Protein AF-A0A7J7L1Z0-F1 (afdb_monomer_lite)

pLDDT: mean 75.05, std 16.79, range [30.86, 95.44]

Sequence (10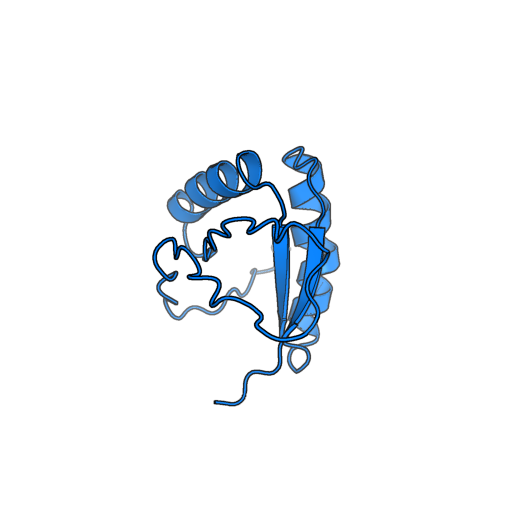5 aa):
MASERVFETVPRSALPPTRLTISRVDNGGPPGGLMVPITVVDTCLQTDESTEQLIRELQIADVVLVTFAYDRPLLFDQLRSFWLPRLGALKVNVPVIVVGSKRNI

Secondary structure (DSSP, 8-state):
--------SS--PPPPPEEE-----TTT--TT-----EEE-----SSHHHHHHHHHHHHH-SSEEEEEETT-HHHHHHIIIIIHHHHHHTT--S-EEEEEEP---

InterPro domains:
  IPR027417 P-loop containing nucleoside triphosphate hydrolase [G3DSA:3.40.50.300] (18-105)
  IPR027417 P-loop containing nucleoside triphosphate hydrolase [SSF52540] (32-103)

Radius of gyration: 16.55 Å; chains: 1; bounding box: 28×32×56 Å

Structure (mmCIF, N/CA/C/O backbone):
data_AF-A0A7J7L1Z0-F1
#
_entry.id   AF-A0A7J7L1Z0-F1
#
loop_
_atom_site.group_PDB
_atom_site.id
_atom_site.type_symbol
_atom_site.label_atom_id
_atom_site.label_alt_id
_atom_site.label_comp_id
_atom_site.label_asym_id
_atom_site.label_entity_id
_atom_site.label_seq_id
_atom_site.pdbx_PDB_ins_code
_atom_site.Cartn_x
_atom_site.Cartn_y
_atom_site.Cartn_z
_atom_site.occupancy
_atom_site.B_iso_or_equiv
_atom_site.auth_seq_id
_atom_site.auth_comp_id
_atom_site.auth_asym_id
_atom_site.auth_atom_id
_atom_site.pdbx_PDB_model_num
ATOM 1 N N . MET A 1 1 ? -12.863 1.930 25.700 1.00 30.86 1 MET A N 1
ATOM 2 C CA . MET A 1 1 ? -12.357 0.561 25.477 1.00 30.86 1 MET A CA 1
ATOM 3 C C . MET A 1 1 ? -11.371 0.625 24.320 1.00 30.86 1 MET A C 1
ATOM 5 O O . MET A 1 1 ? -11.792 0.641 23.170 1.00 30.86 1 MET A O 1
ATOM 9 N N . ALA A 1 2 ? -10.086 0.828 24.613 1.00 34.41 2 ALA A N 1
ATOM 10 C CA . ALA A 1 2 ? -9.048 0.894 23.590 1.00 34.41 2 ALA A CA 1
ATOM 11 C C . ALA A 1 2 ? -8.772 -0.535 23.111 1.00 34.41 2 ALA A C 1
ATOM 13 O O . ALA A 1 2 ? -8.326 -1.368 23.893 1.00 34.41 2 ALA A O 1
ATOM 14 N N . SER A 1 3 ? -9.111 -0.837 21.857 1.00 37.62 3 SER A N 1
ATOM 15 C CA . SER A 1 3 ? -8.716 -2.100 21.238 1.00 37.62 3 SER A CA 1
ATOM 16 C C . SER A 1 3 ? -7.207 -2.055 21.054 1.00 37.62 3 SER A C 1
ATOM 18 O O . SER A 1 3 ? -6.712 -1.305 20.211 1.00 37.62 3 SER A O 1
ATOM 20 N N . GLU A 1 4 ? -6.489 -2.830 21.857 1.00 43.31 4 GLU A N 1
ATOM 21 C CA . GLU A 1 4 ? -5.065 -3.073 21.686 1.00 43.31 4 GLU A CA 1
ATOM 22 C C . GLU A 1 4 ? -4.853 -3.643 20.280 1.00 43.31 4 GLU A C 1
ATOM 24 O O . GLU A 1 4 ? -5.344 -4.720 19.931 1.00 43.31 4 GLU A O 1
ATOM 29 N N . ARG A 1 5 ? -4.246 -2.838 19.406 1.00 55.56 5 ARG A N 1
ATOM 30 C CA . ARG A 1 5 ? -3.998 -3.218 18.018 1.00 55.56 5 ARG A CA 1
ATOM 31 C C . ARG A 1 5 ? -2.788 -4.132 18.030 1.00 55.56 5 ARG A C 1
ATOM 33 O O . ARG A 1 5 ? -1.658 -3.661 18.023 1.00 55.56 5 ARG A O 1
ATOM 40 N N . VAL A 1 6 ? -3.042 -5.434 18.094 1.00 49.91 6 VAL A N 1
ATOM 41 C CA . VAL A 1 6 ? -1.994 -6.453 18.047 1.00 49.91 6 VAL A CA 1
ATOM 42 C C . VAL A 1 6 ? -1.429 -6.501 16.627 1.00 49.91 6 VAL A C 1
ATOM 44 O O . VAL A 1 6 ? -1.847 -7.299 15.790 1.00 49.91 6 VAL A O 1
ATOM 47 N N . PHE A 1 7 ? -0.503 -5.595 16.333 1.00 52.69 7 PHE A N 1
ATOM 48 C CA . PHE A 1 7 ? 0.499 -5.813 15.302 1.00 52.69 7 PHE A CA 1
ATOM 49 C C . PHE A 1 7 ? 1.549 -6.743 15.919 1.00 52.69 7 PHE A C 1
ATOM 51 O O . PHE A 1 7 ? 1.934 -6.559 17.071 1.00 52.69 7 PHE A O 1
ATOM 58 N N . GLU A 1 8 ? 1.940 -7.800 15.204 1.00 50.25 8 GLU A N 1
ATOM 59 C CA . GLU A 1 8 ? 2.921 -8.778 15.693 1.00 50.25 8 GLU A CA 1
ATOM 60 C C . GLU A 1 8 ? 4.152 -8.072 16.289 1.00 50.25 8 GLU A C 1
ATOM 62 O O . GLU A 1 8 ? 4.809 -7.278 15.619 1.00 50.25 8 GLU A O 1
ATOM 67 N N . THR A 1 9 ? 4.462 -8.386 17.548 1.00 45.47 9 THR A N 1
ATOM 68 C CA . THR A 1 9 ? 5.484 -7.737 18.390 1.00 45.47 9 THR A CA 1
ATOM 69 C C . THR A 1 9 ? 6.928 -8.103 18.025 1.00 45.47 9 THR A C 1
ATOM 71 O O . THR A 1 9 ? 7.863 -7.735 18.733 1.00 45.47 9 THR A O 1
ATOM 74 N N . VAL A 1 10 ? 7.136 -8.828 16.920 1.00 50.97 10 VAL A N 1
ATOM 75 C CA . VAL A 1 10 ? 8.463 -9.225 16.433 1.00 50.97 10 VAL A CA 1
ATOM 76 C C . VAL A 1 10 ? 8.897 -8.255 15.332 1.00 50.97 10 VAL A C 1
ATOM 78 O O . VAL A 1 10 ? 8.153 -8.104 14.358 1.00 50.97 10 VAL A O 1
ATOM 81 N N . PRO A 1 11 ? 10.080 -7.616 15.418 1.00 52.00 11 PRO A N 1
ATOM 82 C CA . PRO A 1 11 ? 10.553 -6.707 14.384 1.00 52.00 11 PRO A CA 1
ATOM 83 C C . PRO A 1 11 ? 10.700 -7.425 13.050 1.00 52.00 11 PRO A C 1
ATOM 85 O O . PRO A 1 11 ? 11.609 -8.234 12.865 1.00 52.00 11 PRO A O 1
ATOM 88 N N . ARG A 1 12 ? 9.800 -7.149 12.102 1.00 56.81 12 ARG A N 1
ATOM 89 C CA . ARG A 1 12 ? 10.045 -7.501 10.706 1.00 56.81 12 ARG A CA 1
ATOM 90 C C . ARG A 1 12 ? 10.772 -6.317 10.094 1.00 56.81 12 ARG A C 1
ATOM 92 O O . ARG A 1 12 ? 10.193 -5.245 9.940 1.00 56.81 12 ARG A O 1
ATOM 99 N N . SER A 1 13 ? 12.059 -6.507 9.819 1.00 63.38 13 SER A N 1
ATOM 100 C CA . SER A 1 13 ? 12.841 -5.553 9.038 1.00 63.38 13 SER A CA 1
ATOM 101 C C . SER A 1 1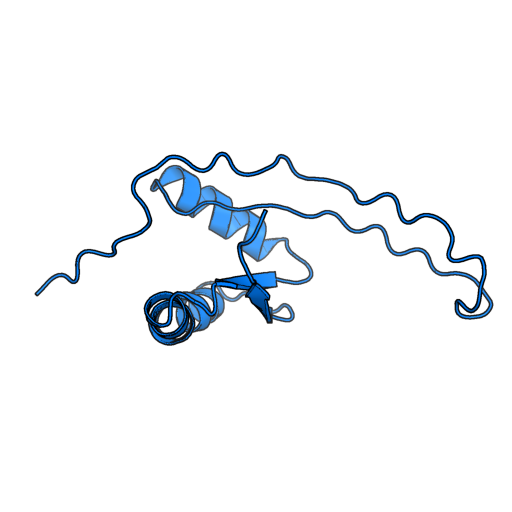3 ? 12.189 -5.437 7.661 1.00 63.38 13 SER A C 1
ATOM 103 O O . SER A 1 13 ? 12.038 -6.449 6.976 1.00 63.38 13 SER A O 1
ATOM 105 N N . ALA A 1 14 ? 11.745 -4.230 7.307 1.00 72.81 14 ALA A N 1
ATOM 106 C CA . ALA A 1 14 ? 11.271 -3.946 5.961 1.00 72.81 14 ALA A CA 1
ATOM 107 C C . ALA A 1 14 ? 12.431 -4.147 4.983 1.00 72.81 14 ALA A C 1
ATOM 109 O O . ALA A 1 14 ? 13.561 -3.724 5.255 1.00 72.81 14 ALA A O 1
ATOM 110 N N . LEU A 1 15 ? 12.163 -4.808 3.860 1.00 80.94 15 LEU A N 1
ATOM 111 C CA . LEU A 1 15 ? 13.153 -4.930 2.798 1.00 80.94 15 LEU A CA 1
ATOM 112 C C . LEU A 1 15 ? 13.519 -3.537 2.256 1.00 80.94 15 LEU A C 1
ATOM 114 O O . LEU A 1 15 ? 12.648 -2.668 2.159 1.00 80.94 15 LEU A O 1
ATOM 118 N N . PRO A 1 16 ? 14.788 -3.300 1.875 1.00 84.12 16 PRO A N 1
ATOM 119 C CA . PRO A 1 16 ? 15.156 -2.043 1.240 1.00 84.12 16 PRO A CA 1
ATOM 120 C C . PRO A 1 16 ? 14.377 -1.869 -0.076 1.00 84.12 16 PRO A C 1
ATOM 122 O O . PRO A 1 16 ? 14.061 -2.872 -0.732 1.00 84.12 16 PRO A O 1
ATOM 125 N N . PRO A 1 17 ? 14.106 -0.621 -0.510 1.00 85.62 17 PRO A N 1
ATOM 126 C CA . PRO A 1 17 ? 13.498 -0.356 -1.807 1.00 85.62 17 PRO A CA 1
ATOM 127 C C . PRO A 1 17 ? 14.208 -1.133 -2.919 1.00 85.62 17 PRO A C 1
ATOM 129 O O . PRO A 1 17 ? 15.401 -0.955 -3.167 1.00 85.62 17 PRO A O 1
ATOM 132 N N . THR A 1 18 ? 13.476 -2.036 -3.567 1.00 86.94 18 THR A N 1
ATOM 133 C CA . THR A 1 18 ? 14.042 -3.008 -4.503 1.00 86.94 18 THR A CA 1
ATOM 134 C C . THR A 1 18 ? 13.539 -2.718 -5.905 1.00 86.94 18 THR A C 1
ATOM 136 O O . THR A 1 18 ? 12.348 -2.841 -6.194 1.00 86.94 18 THR A O 1
ATOM 139 N N . ARG A 1 19 ? 14.454 -2.353 -6.807 1.00 85.12 19 ARG A N 1
ATOM 140 C CA . ARG A 1 19 ? 14.144 -2.208 -8.231 1.00 85.12 19 ARG A CA 1
ATOM 141 C C . ARG A 1 19 ? 14.126 -3.584 -8.886 1.00 85.12 19 ARG A C 1
ATOM 143 O O . ARG A 1 19 ? 15.146 -4.270 -8.931 1.00 85.12 19 ARG A O 1
ATOM 150 N N . LEU A 1 20 ? 12.973 -3.985 -9.405 1.00 81.38 20 LEU A N 1
ATOM 151 C CA . LEU A 1 20 ? 12.822 -5.267 -10.078 1.00 81.38 20 LEU A CA 1
ATOM 152 C C . LEU A 1 20 ? 13.489 -5.200 -11.452 1.00 81.38 20 LEU A C 1
ATOM 154 O O . LEU A 1 20 ? 13.161 -4.353 -12.287 1.00 81.38 20 LEU A O 1
ATOM 158 N N . THR A 1 21 ? 14.433 -6.110 -11.689 1.00 69.19 21 THR A N 1
ATOM 159 C CA . THR A 1 21 ? 15.013 -6.295 -13.020 1.00 69.19 21 THR A CA 1
ATOM 160 C C . THR A 1 21 ? 14.022 -7.109 -13.837 1.00 69.19 21 THR A C 1
ATOM 162 O O . THR A 1 21 ? 13.878 -8.312 -13.631 1.00 69.19 21 THR A O 1
ATOM 165 N N . ILE A 1 22 ? 13.296 -6.451 -14.739 1.00 63.81 22 ILE A N 1
ATOM 166 C CA . ILE A 1 22 ? 12.388 -7.143 -15.651 1.00 63.81 22 ILE A CA 1
ATOM 167 C C . ILE A 1 22 ? 13.256 -7.808 -16.714 1.00 63.81 22 ILE A C 1
ATOM 169 O O . ILE A 1 22 ? 13.725 -7.162 -17.648 1.00 63.81 22 ILE A O 1
ATOM 173 N N . SER A 1 23 ? 13.517 -9.103 -16.531 1.00 53.50 23 SER A N 1
ATOM 174 C CA . SER A 1 23 ? 14.070 -9.935 -17.593 1.00 53.50 23 SER A CA 1
ATOM 175 C C . SER A 1 23 ? 13.107 -9.894 -18.777 1.00 53.50 23 SER A C 1
ATOM 177 O O . SER A 1 23 ? 11.894 -10.045 -18.612 1.00 53.50 23 SER A O 1
ATOM 179 N N . ARG A 1 24 ? 13.654 -9.631 -19.960 1.00 52.72 24 ARG A N 1
ATOM 180 C CA . ARG A 1 24 ? 12.938 -9.552 -21.229 1.00 52.72 24 ARG A CA 1
ATOM 181 C C . ARG A 1 24 ? 12.009 -10.766 -21.379 1.00 52.72 24 ARG A C 1
ATOM 183 O O . ARG A 1 24 ? 12.455 -11.907 -21.330 1.00 52.72 24 ARG A O 1
ATOM 190 N N . VAL A 1 25 ? 10.707 -10.524 -21.546 1.00 54.25 25 VAL A N 1
ATOM 191 C CA . VAL A 1 25 ? 9.759 -11.591 -21.891 1.00 54.25 25 VAL A CA 1
ATOM 192 C C . VAL A 1 25 ? 9.991 -11.918 -23.361 1.00 54.25 25 VAL A C 1
ATOM 194 O O . VAL A 1 25 ? 9.444 -11.261 -24.242 1.00 54.25 25 VAL A O 1
ATOM 197 N N . ASP A 1 26 ? 10.837 -12.908 -23.632 1.00 53.38 26 ASP A N 1
ATOM 198 C CA . ASP A 1 26 ? 11.185 -13.310 -25.000 1.00 53.38 26 ASP A CA 1
ATOM 199 C C . ASP A 1 26 ? 10.016 -13.946 -25.777 1.00 53.38 26 ASP A C 1
ATOM 201 O O . ASP A 1 26 ? 10.153 -14.220 -26.963 1.00 53.38 26 ASP A O 1
ATOM 205 N N . ASN A 1 27 ? 8.841 -14.128 -25.162 1.00 51.12 27 ASN A N 1
ATOM 206 C CA . ASN A 1 27 ? 7.698 -14.806 -25.775 1.00 51.12 27 ASN A CA 1
ATOM 207 C C . ASN A 1 27 ? 6.368 -14.074 -25.513 1.00 51.12 27 ASN A C 1
ATOM 209 O O . ASN A 1 27 ? 5.611 -14.455 -24.623 1.00 51.12 27 ASN A O 1
ATOM 213 N N . GLY A 1 28 ? 6.062 -13.042 -26.311 1.00 57.50 28 GLY A N 1
ATOM 214 C CA . GLY A 1 28 ? 4.682 -12.544 -26.467 1.00 57.50 28 GLY A CA 1
ATOM 215 C C . GLY A 1 28 ? 4.341 -11.174 -25.867 1.00 57.50 28 GLY A C 1
ATOM 216 O O . GLY A 1 28 ? 3.162 -10.858 -25.731 1.00 57.50 28 GLY A O 1
ATOM 217 N N . GLY A 1 29 ? 5.331 -10.345 -25.522 1.00 60.25 29 GLY A N 1
ATOM 218 C CA . GLY A 1 29 ? 5.078 -8.936 -25.190 1.00 60.25 29 GLY A CA 1
ATOM 219 C C . GLY A 1 29 ? 4.542 -8.134 -26.393 1.00 60.25 29 GLY A C 1
ATOM 220 O O . GLY A 1 29 ? 4.757 -8.538 -27.539 1.00 60.25 29 GLY A O 1
ATOM 221 N N . PRO A 1 30 ? 3.854 -6.997 -26.168 1.00 56.69 30 PRO A N 1
ATOM 222 C CA . PRO A 1 30 ? 3.341 -6.168 -27.256 1.00 56.69 30 PRO A CA 1
ATOM 223 C C . PRO A 1 30 ? 4.475 -5.735 -28.205 1.00 56.69 30 PRO A C 1
ATOM 225 O O . PRO A 1 30 ? 5.590 -5.464 -27.737 1.00 56.69 30 PRO A O 1
ATOM 228 N N . PRO A 1 31 ? 4.224 -5.650 -29.527 1.00 56.19 31 PRO A N 1
ATOM 229 C CA . PRO A 1 31 ? 5.229 -5.203 -30.485 1.00 56.19 31 PRO A CA 1
ATOM 230 C C . PRO A 1 31 ? 5.690 -3.788 -30.104 1.00 56.19 31 PRO A C 1
ATOM 232 O O . PRO A 1 31 ? 4.890 -2.858 -30.075 1.00 56.19 31 PRO A O 1
ATOM 235 N N . GLY A 1 32 ? 6.971 -3.646 -29.746 1.00 60.03 32 GLY A N 1
ATOM 236 C CA . GLY A 1 32 ? 7.548 -2.402 -29.215 1.00 60.03 32 GLY A CA 1
ATOM 237 C C . GLY A 1 32 ? 8.001 -2.454 -27.749 1.00 60.03 32 GLY A C 1
ATOM 238 O O . GLY A 1 32 ? 8.642 -1.511 -27.305 1.00 60.03 32 GLY A O 1
ATOM 239 N N . GLY A 1 33 ? 7.730 -3.545 -27.019 1.00 59.41 33 GLY A N 1
ATOM 240 C CA . GLY A 1 33 ? 8.416 -3.913 -25.771 1.00 59.41 33 GLY A CA 1
ATOM 241 C C . GLY A 1 33 ? 8.583 -2.789 -24.742 1.00 59.41 33 GLY A C 1
ATOM 242 O O . GLY A 1 33 ? 9.711 -2.460 -24.380 1.00 59.41 33 GLY A O 1
ATOM 243 N N . LEU A 1 34 ? 7.486 -2.195 -24.259 1.00 62.12 34 LEU A N 1
ATOM 244 C CA . LEU A 1 34 ? 7.564 -1.190 -23.195 1.00 62.12 34 LEU A CA 1
ATOM 245 C C . LEU A 1 34 ? 7.918 -1.863 -21.860 1.00 62.12 34 LEU A C 1
ATOM 247 O O . LEU A 1 34 ? 7.078 -2.497 -21.222 1.00 62.12 34 LEU A O 1
ATOM 251 N N . MET A 1 35 ? 9.171 -1.720 -21.437 1.00 69.44 35 MET A N 1
ATOM 252 C CA . MET A 1 35 ? 9.628 -2.139 -20.115 1.00 69.44 35 MET A CA 1
ATOM 253 C C . MET A 1 35 ? 9.334 -1.027 -19.105 1.00 69.44 35 MET A C 1
ATOM 255 O O . MET A 1 35 ? 9.948 0.037 -19.154 1.00 69.44 35 MET A O 1
ATOM 259 N N . VAL A 1 36 ? 8.406 -1.270 -18.180 1.00 78.94 36 VAL A N 1
ATOM 260 C CA . VAL A 1 36 ? 8.079 -0.321 -17.106 1.00 78.94 36 VAL A CA 1
ATOM 261 C C . VAL A 1 36 ? 8.920 -0.671 -15.879 1.00 78.94 36 VAL A C 1
ATOM 263 O O . VAL A 1 36 ? 8.672 -1.717 -15.293 1.00 78.94 36 VAL A O 1
ATOM 266 N N . PRO A 1 37 ? 9.924 0.125 -15.471 1.00 83.62 37 PRO A N 1
ATOM 267 C CA . PRO A 1 37 ? 10.704 -0.182 -14.276 1.00 83.62 37 PRO A CA 1
ATOM 268 C C . PRO A 1 37 ? 9.804 -0.169 -13.034 1.00 83.62 37 PRO A C 1
ATOM 270 O O . PRO A 1 37 ? 9.100 0.805 -12.797 1.00 83.62 37 PRO A O 1
ATOM 273 N N . ILE A 1 38 ? 9.860 -1.233 -12.230 1.00 87.31 38 ILE A N 1
ATOM 274 C CA . ILE A 1 38 ? 9.074 -1.355 -10.995 1.00 87.31 38 ILE A CA 1
ATOM 275 C C . ILE A 1 38 ? 10.019 -1.249 -9.801 1.00 87.31 38 ILE A C 1
ATOM 277 O O . ILE A 1 38 ? 11.005 -1.986 -9.724 1.00 87.31 38 ILE A O 1
ATOM 281 N N . THR A 1 39 ? 9.699 -0.363 -8.862 1.00 91.25 39 THR A N 1
ATOM 282 C CA . THR A 1 39 ? 10.357 -0.282 -7.554 1.00 91.25 39 THR A CA 1
ATOM 283 C C . THR A 1 39 ? 9.369 -0.741 -6.494 1.00 91.25 39 THR A C 1
ATOM 285 O O . THR A 1 39 ? 8.269 -0.207 -6.401 1.00 91.25 39 THR A O 1
ATOM 288 N N . VAL A 1 40 ? 9.755 -1.741 -5.708 1.00 91.62 40 VAL A N 1
ATOM 289 C CA . VAL A 1 40 ? 8.953 -2.249 -4.595 1.00 91.62 40 VAL A CA 1
ATOM 290 C C . VAL A 1 40 ? 9.487 -1.652 -3.305 1.00 91.62 40 VAL A C 1
ATOM 292 O O . VAL A 1 40 ? 10.670 -1.803 -3.000 1.00 91.62 40 VAL A O 1
ATOM 295 N N . VAL A 1 41 ? 8.607 -0.998 -2.554 1.00 91.06 41 VAL A N 1
ATOM 296 C CA . VAL A 1 41 ? 8.892 -0.486 -1.214 1.00 91.06 41 VAL A CA 1
ATOM 297 C C . VAL A 1 41 ? 8.119 -1.337 -0.215 1.00 91.06 41 VAL A C 1
ATOM 299 O O . VAL A 1 41 ? 6.889 -1.349 -0.221 1.00 91.06 41 VAL A O 1
ATOM 302 N N . ASP A 1 42 ? 8.848 -2.083 0.609 1.00 87.25 42 ASP A N 1
ATOM 303 C CA . ASP A 1 42 ? 8.265 -2.828 1.721 1.00 87.25 42 ASP A CA 1
ATOM 304 C C . ASP A 1 42 ? 8.083 -1.897 2.927 1.00 87.25 42 ASP A C 1
ATOM 306 O O . ASP A 1 42 ? 8.907 -1.017 3.175 1.00 87.25 42 ASP A O 1
ATOM 310 N N . THR A 1 43 ? 6.991 -2.062 3.673 1.00 84.56 43 THR A N 1
ATOM 311 C CA . THR A 1 43 ? 6.638 -1.162 4.783 1.00 84.56 43 THR A CA 1
ATOM 312 C C . THR A 1 43 ? 6.260 -1.950 6.032 1.00 84.56 43 THR A C 1
ATOM 314 O O . THR A 1 43 ? 5.568 -2.966 5.965 1.00 84.56 43 THR A O 1
ATOM 317 N N . CYS A 1 44 ? 6.700 -1.475 7.200 1.00 73.00 44 CYS A N 1
ATOM 318 C CA . CYS A 1 44 ? 6.373 -2.058 8.501 1.00 73.00 44 CYS A CA 1
ATOM 319 C C . CYS A 1 44 ? 5.700 -1.017 9.416 1.00 73.00 44 CYS A C 1
ATOM 321 O O . CYS A 1 44 ? 6.016 0.166 9.365 1.00 73.00 44 CYS A O 1
ATOM 323 N N . LEU A 1 45 ? 4.743 -1.455 10.243 1.00 65.50 45 LEU A N 1
ATOM 324 C CA . LEU A 1 45 ? 3.918 -0.603 11.118 1.00 65.50 45 LEU A CA 1
ATOM 325 C C . LEU A 1 45 ? 4.248 -0.827 12.605 1.00 65.50 45 LEU A C 1
ATOM 327 O O . LEU A 1 45 ? 3.424 -1.358 13.348 1.00 65.50 45 LEU A O 1
ATOM 331 N N . GLN A 1 46 ? 5.457 -0.495 13.054 1.00 61.59 46 GLN A N 1
ATOM 332 C CA . GLN A 1 46 ? 5.877 -0.822 14.432 1.00 61.59 46 GLN A CA 1
ATOM 333 C C . GLN A 1 46 ? 6.112 0.383 15.342 1.00 61.59 46 GLN A C 1
ATOM 335 O O . GLN A 1 46 ? 6.040 0.242 16.558 1.00 61.59 46 GLN A O 1
ATOM 340 N N . THR A 1 47 ? 6.368 1.561 14.781 1.00 58.28 47 THR A N 1
ATOM 341 C CA . THR A 1 47 ? 6.708 2.783 15.525 1.00 58.28 47 THR A CA 1
ATOM 342 C C . THR A 1 47 ? 6.066 4.030 14.911 1.00 58.28 47 THR A C 1
ATOM 344 O O . THR A 1 47 ? 5.651 4.027 13.747 1.00 58.28 47 THR A O 1
ATOM 347 N N . ASP A 1 48 ? 6.018 5.129 15.665 1.00 59.72 48 ASP A N 1
ATOM 348 C CA . ASP A 1 48 ? 5.550 6.425 15.151 1.00 59.72 48 ASP A CA 1
ATOM 349 C C . ASP A 1 48 ? 6.440 6.936 14.000 1.00 59.72 48 ASP A C 1
ATOM 351 O O . ASP A 1 48 ? 5.930 7.362 12.967 1.00 59.72 48 ASP A O 1
ATOM 355 N N . GLU A 1 49 ? 7.761 6.754 14.094 1.00 58.38 49 GLU A N 1
ATOM 356 C CA . GLU A 1 49 ? 8.709 7.041 13.000 1.00 58.38 49 GLU A CA 1
ATOM 357 C C . GLU A 1 49 ? 8.410 6.205 11.742 1.00 58.38 49 GLU A C 1
ATOM 359 O O . GLU A 1 49 ? 8.380 6.725 10.625 1.00 58.38 49 GLU A O 1
ATOM 364 N N . SER A 1 50 ? 8.099 4.910 11.908 1.00 67.50 50 SER A N 1
ATOM 365 C CA . SER A 1 50 ? 7.684 4.058 10.781 1.00 67.50 50 SER A CA 1
ATOM 366 C C . SER A 1 50 ? 6.352 4.506 10.171 1.00 67.50 50 SER A C 1
ATOM 368 O O . SER A 1 50 ? 6.092 4.262 8.995 1.00 67.50 50 SER A O 1
ATOM 370 N N . THR A 1 51 ? 5.528 5.217 10.944 1.00 77.62 51 THR A N 1
ATOM 371 C CA . THR A 1 51 ? 4.241 5.746 10.491 1.00 77.62 51 THR A CA 1
ATOM 372 C C . THR A 1 51 ? 4.417 6.980 9.607 1.00 77.62 51 THR A C 1
ATOM 374 O O . THR A 1 51 ? 3.759 7.068 8.571 1.00 77.62 51 THR A O 1
ATOM 377 N N . GLU A 1 52 ? 5.312 7.902 9.965 1.00 82.44 52 GLU A N 1
ATOM 378 C CA . GLU A 1 52 ? 5.651 9.066 9.131 1.00 82.44 52 GLU A CA 1
ATOM 379 C C . GLU A 1 52 ? 6.310 8.642 7.813 1.00 82.44 52 GLU A C 1
ATOM 381 O O . GLU A 1 52 ? 5.924 9.118 6.742 1.00 82.44 52 GLU A O 1
ATOM 386 N N . GLN A 1 53 ? 7.251 7.691 7.865 1.00 83.44 53 GLN A N 1
ATOM 387 C CA . GLN A 1 53 ? 7.865 7.148 6.652 1.00 83.44 53 GLN A CA 1
ATOM 388 C C . GLN A 1 53 ? 6.822 6.470 5.761 1.00 83.44 53 GLN A C 1
ATOM 390 O O . GLN A 1 53 ? 6.762 6.756 4.568 1.00 83.44 53 GLN A O 1
ATOM 395 N N . LEU A 1 54 ? 5.945 5.639 6.333 1.00 87.00 54 LEU A N 1
ATOM 396 C CA . LEU A 1 54 ? 4.857 5.004 5.590 1.00 87.00 54 LEU A CA 1
ATOM 397 C C . LEU A 1 54 ? 3.979 6.033 4.869 1.00 87.00 54 LEU A C 1
ATOM 399 O O . LEU A 1 54 ? 3.624 5.826 3.712 1.00 87.00 54 LEU A O 1
ATOM 403 N N . ILE A 1 55 ? 3.612 7.133 5.531 1.00 89.25 55 ILE A N 1
ATOM 404 C CA . ILE A 1 55 ? 2.783 8.175 4.911 1.00 89.25 55 ILE A CA 1
ATOM 405 C C . ILE A 1 55 ? 3.493 8.775 3.694 1.00 89.25 55 ILE A C 1
ATOM 407 O O . ILE A 1 55 ? 2.860 8.942 2.652 1.00 89.25 55 ILE A O 1
ATOM 411 N N . ARG A 1 56 ? 4.796 9.056 3.802 1.00 89.56 56 ARG A N 1
ATOM 412 C CA . ARG A 1 56 ? 5.594 9.589 2.689 1.00 89.56 56 ARG A CA 1
ATOM 413 C C . ARG A 1 56 ? 5.636 8.620 1.514 1.00 89.56 56 ARG A C 1
ATOM 415 O O . ARG A 1 56 ? 5.358 9.037 0.395 1.00 89.56 56 ARG A O 1
ATOM 422 N N . GLU A 1 57 ? 5.914 7.343 1.773 1.00 90.88 57 GLU A N 1
ATOM 423 C CA . GLU A 1 57 ? 5.950 6.303 0.735 1.00 90.88 57 GLU A CA 1
ATOM 424 C C . GLU A 1 57 ? 4.588 6.160 0.038 1.00 90.88 57 GLU A C 1
ATOM 426 O O . GLU A 1 57 ? 4.509 6.123 -1.187 1.00 90.88 57 GLU A O 1
ATOM 431 N N . LEU A 1 58 ? 3.489 6.168 0.800 1.00 91.81 58 LEU A N 1
ATOM 432 C CA . LEU A 1 58 ? 2.133 6.091 0.248 1.00 91.81 58 LEU A CA 1
ATOM 433 C C . LEU A 1 58 ? 1.758 7.306 -0.613 1.00 91.81 58 LEU A C 1
ATOM 435 O O . LEU A 1 58 ? 0.971 7.163 -1.545 1.00 91.81 58 LEU A O 1
ATOM 439 N N . GLN A 1 59 ? 2.282 8.494 -0.302 1.00 91.25 59 GLN A N 1
ATOM 440 C CA . GLN A 1 59 ? 2.004 9.716 -1.064 1.00 91.25 59 GLN A CA 1
ATOM 441 C C . GLN A 1 59 ? 2.738 9.772 -2.406 1.00 91.25 59 GLN A C 1
ATOM 443 O O . GLN A 1 59 ? 2.242 10.416 -3.329 1.00 91.25 59 GLN A O 1
ATOM 448 N N . ILE A 1 60 ? 3.905 9.131 -2.510 1.00 92.62 60 ILE A N 1
ATOM 449 C CA . ILE A 1 60 ? 4.716 9.114 -3.737 1.00 92.62 60 ILE A CA 1
ATOM 450 C C . ILE A 1 60 ? 4.514 7.847 -4.577 1.00 92.62 60 ILE A C 1
ATOM 452 O O . ILE A 1 60 ? 5.034 7.773 -5.687 1.00 92.62 60 ILE A O 1
ATOM 456 N N . ALA A 1 61 ? 3.802 6.845 -4.057 1.00 93.69 61 ALA A N 1
ATOM 457 C CA . ALA A 1 61 ? 3.569 5.585 -4.750 1.00 93.69 61 ALA A CA 1
ATOM 458 C C . ALA A 1 61 ? 2.612 5.749 -5.937 1.00 93.69 61 ALA A C 1
ATOM 460 O O . ALA A 1 61 ? 1.570 6.382 -5.809 1.00 93.69 61 ALA A O 1
ATOM 461 N N . ASP A 1 62 ? 2.918 5.080 -7.053 1.00 94.25 62 ASP A N 1
ATOM 462 C CA . ASP A 1 62 ? 2.036 4.997 -8.228 1.00 94.25 62 ASP A CA 1
ATOM 463 C C . ASP A 1 62 ? 0.930 3.939 -8.075 1.00 94.25 62 ASP A C 1
ATOM 465 O O . ASP A 1 62 ? -0.092 3.993 -8.758 1.00 94.25 62 ASP A O 1
ATOM 469 N N . VAL A 1 63 ? 1.147 2.947 -7.205 1.00 94.62 63 VAL A N 1
ATOM 470 C CA . VAL A 1 63 ? 0.223 1.849 -6.881 1.00 94.62 63 VAL A CA 1
ATOM 471 C C . VAL A 1 63 ? 0.502 1.395 -5.449 1.00 94.62 63 VAL A C 1
ATOM 473 O O . VAL A 1 63 ? 1.660 1.261 -5.056 1.00 94.62 63 VAL A O 1
ATOM 476 N N . VAL A 1 64 ? -0.546 1.094 -4.680 1.00 93.50 64 VAL A N 1
ATOM 477 C CA . VAL A 1 64 ? -0.420 0.551 -3.320 1.00 93.50 64 VAL A CA 1
ATOM 478 C C . VAL A 1 64 ? -0.894 -0.897 -3.282 1.00 93.50 64 VAL A C 1
ATOM 480 O O . VAL A 1 64 ? -2.030 -1.198 -3.646 1.00 93.50 64 VAL A O 1
ATOM 483 N N . LEU A 1 65 ? -0.042 -1.800 -2.796 1.00 92.56 65 LEU A N 1
ATOM 484 C CA . LEU A 1 65 ? -0.418 -3.182 -2.498 1.00 92.56 65 LEU A CA 1
ATOM 485 C C . LEU A 1 65 ? -0.700 -3.317 -1.002 1.00 92.56 65 LEU A C 1
ATOM 487 O O . LEU A 1 65 ? 0.192 -3.133 -0.178 1.00 92.56 65 LEU A O 1
ATOM 491 N N . VAL A 1 66 ? -1.927 -3.694 -0.645 1.00 89.62 66 VAL A N 1
ATOM 492 C CA . VAL A 1 66 ? -2.285 -4.032 0.738 1.00 89.62 66 VAL A CA 1
ATOM 493 C C . VAL A 1 66 ? -2.347 -5.546 0.850 1.00 89.62 66 VAL A C 1
ATOM 495 O O . VAL A 1 66 ? -3.221 -6.190 0.266 1.00 89.62 66 VAL A O 1
ATOM 498 N N . THR A 1 67 ? -1.405 -6.125 1.591 1.00 86.12 67 THR A N 1
ATOM 499 C CA . THR A 1 67 ? -1.317 -7.578 1.760 1.00 86.12 67 THR A CA 1
ATOM 500 C C . THR A 1 67 ? -1.976 -8.025 3.062 1.00 86.12 67 THR A C 1
ATOM 502 O O . THR A 1 67 ? -1.878 -7.356 4.091 1.00 86.12 67 THR A O 1
ATOM 505 N N . PHE A 1 68 ? -2.649 -9.172 3.031 1.00 83.19 68 PHE A N 1
ATOM 506 C CA . PHE A 1 68 ? -3.143 -9.847 4.229 1.00 83.19 68 PHE A CA 1
ATOM 507 C C . PHE A 1 68 ? -2.892 -11.347 4.111 1.00 83.19 68 PHE A C 1
ATOM 509 O O . PHE A 1 68 ? -2.907 -11.896 3.012 1.00 83.19 68 PHE A O 1
ATOM 516 N N . ALA A 1 69 ? -2.672 -12.018 5.237 1.00 82.62 69 ALA A N 1
ATOM 517 C CA . ALA A 1 69 ? -2.531 -13.467 5.253 1.00 82.62 69 ALA A CA 1
ATOM 518 C C . ALA A 1 69 ? -3.924 -14.104 5.375 1.00 82.62 69 ALA A C 1
ATOM 520 O O . ALA A 1 69 ? -4.652 -13.803 6.324 1.00 82.62 69 ALA A O 1
ATOM 521 N N . TYR A 1 70 ? -4.332 -14.941 4.416 1.00 80.38 70 TYR A N 1
ATOM 522 C CA . TYR A 1 70 ? -5.704 -15.478 4.409 1.00 80.38 70 TYR A CA 1
ATOM 523 C C . TYR A 1 70 ? -5.962 -16.503 5.526 1.00 80.38 70 TYR A C 1
ATOM 525 O O . TYR A 1 70 ? -7.112 -16.765 5.864 1.00 80.38 70 TYR A O 1
ATOM 533 N N . ASP A 1 71 ? -4.908 -17.076 6.110 1.00 82.25 71 ASP A N 1
ATOM 534 C CA . ASP A 1 71 ? -4.960 -17.945 7.292 1.00 82.25 71 ASP A CA 1
ATOM 535 C C . ASP A 1 71 ? -5.183 -17.159 8.597 1.00 82.25 71 ASP A C 1
ATOM 537 O O . ASP A 1 71 ? -5.418 -17.748 9.652 1.00 82.25 71 ASP A O 1
ATOM 541 N N . ARG A 1 72 ? -5.156 -15.821 8.532 1.00 77.88 72 ARG A N 1
ATOM 542 C CA . ARG A 1 72 ? -5.412 -14.914 9.652 1.00 77.88 72 ARG A CA 1
ATOM 543 C C . ARG A 1 72 ? -6.606 -14.007 9.346 1.00 77.88 72 ARG A C 1
ATOM 545 O O . ARG A 1 72 ? -6.412 -12.844 8.992 1.00 77.88 72 ARG A O 1
ATOM 552 N N . PRO A 1 73 ? -7.848 -14.487 9.538 1.00 75.19 73 PRO A N 1
ATOM 553 C CA . PRO A 1 73 ? -9.058 -13.724 9.215 1.00 75.19 73 PRO A CA 1
ATOM 554 C C . PRO A 1 73 ? -9.142 -12.372 9.945 1.00 75.19 73 PRO A C 1
ATOM 556 O O . PRO A 1 73 ? -9.638 -11.404 9.380 1.00 75.19 73 PRO A O 1
ATOM 559 N N . LEU A 1 74 ? -8.551 -12.257 11.141 1.00 78.62 74 LEU A N 1
ATOM 560 C CA . LEU A 1 74 ? -8.449 -10.988 11.875 1.00 78.62 74 LEU A CA 1
ATOM 561 C C . LEU A 1 74 ? -7.723 -9.883 11.082 1.00 78.62 74 LEU A C 1
ATOM 563 O O . LEU A 1 74 ? -8.049 -8.707 11.226 1.00 78.62 74 LEU A O 1
ATOM 567 N N . LEU A 1 75 ? -6.758 -10.236 10.224 1.00 77.12 75 LEU A N 1
ATOM 568 C CA . LEU A 1 75 ? -6.056 -9.263 9.379 1.00 77.12 75 LEU A CA 1
ATOM 569 C C . LEU A 1 75 ? -6.948 -8.734 8.251 1.00 77.12 75 LEU A C 1
ATOM 571 O O . LEU A 1 75 ? -6.796 -7.586 7.836 1.00 77.12 75 LEU A O 1
ATOM 575 N N . PHE A 1 76 ? -7.902 -9.536 7.778 1.00 82.62 76 PHE A N 1
ATOM 576 C CA . PHE A 1 76 ? -8.883 -9.086 6.795 1.00 82.62 76 PHE A CA 1
ATOM 577 C C . PHE A 1 76 ? -9.837 -8.043 7.399 1.00 82.62 76 PHE A C 1
ATOM 579 O O . PHE A 1 76 ? -10.120 -7.017 6.775 1.00 82.62 76 PHE A O 1
ATOM 586 N N . ASP A 1 77 ? -10.255 -8.231 8.652 1.00 84.25 77 ASP A N 1
ATOM 587 C CA . ASP A 1 77 ? -11.057 -7.231 9.364 1.00 84.25 77 ASP A CA 1
ATOM 588 C C . ASP A 1 77 ? -10.278 -5.930 9.592 1.00 84.25 77 ASP A C 1
ATOM 590 O O . ASP A 1 77 ? -10.82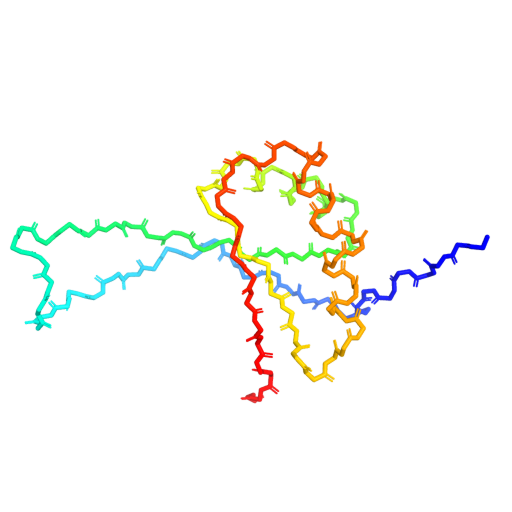7 -4.834 9.439 1.00 84.25 77 ASP A O 1
ATOM 594 N N . GLN A 1 78 ? -8.978 -6.018 9.889 1.00 81.31 78 GLN A N 1
ATOM 595 C CA . GLN A 1 78 ? -8.098 -4.848 9.975 1.00 81.31 78 GLN A CA 1
ATOM 596 C C . GLN A 1 78 ? -7.938 -4.141 8.623 1.00 81.31 78 GLN A C 1
ATOM 598 O O . GLN A 1 78 ? -7.929 -2.911 8.571 1.00 81.31 78 GLN A O 1
ATOM 603 N N . LEU A 1 79 ? -7.867 -4.881 7.515 1.00 85.56 79 LEU A N 1
ATOM 604 C CA . LEU A 1 79 ? -7.825 -4.295 6.175 1.00 85.56 79 LEU A CA 1
ATOM 605 C C . LEU A 1 79 ? -9.046 -3.401 5.929 1.00 85.56 79 LEU A C 1
ATOM 607 O O . LEU A 1 79 ? -8.901 -2.243 5.530 1.00 85.56 79 LEU A O 1
ATOM 611 N N . ARG A 1 80 ? -10.242 -3.906 6.246 1.00 85.25 80 ARG A N 1
ATOM 612 C CA . ARG A 1 80 ? -11.497 -3.169 6.062 1.00 85.25 80 ARG A CA 1
ATOM 613 C C 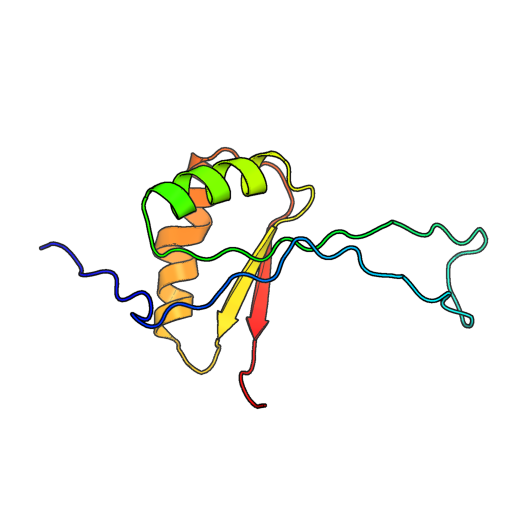. ARG A 1 80 ? -11.671 -2.011 7.048 1.00 85.25 80 ARG A C 1
ATOM 615 O O . ARG A 1 80 ? -12.132 -0.946 6.649 1.00 85.25 80 ARG A O 1
ATOM 622 N N . SER A 1 81 ? -11.356 -2.222 8.325 1.00 86.38 81 SER A N 1
ATOM 623 C CA . SER A 1 81 ? -11.632 -1.255 9.401 1.00 86.38 81 SER A CA 1
ATOM 624 C C . SER A 1 81 ? -10.554 -0.184 9.570 1.00 86.38 81 SER A C 1
ATOM 626 O O . SER A 1 81 ? -10.849 0.898 10.076 1.00 86.38 81 SER A O 1
ATOM 628 N N . PHE A 1 82 ? -9.319 -0.461 9.148 1.00 86.31 82 PHE A N 1
ATOM 629 C CA . PHE A 1 82 ? -8.180 0.430 9.346 1.00 86.31 82 PHE A CA 1
ATOM 630 C C . PHE A 1 82 ? -7.539 0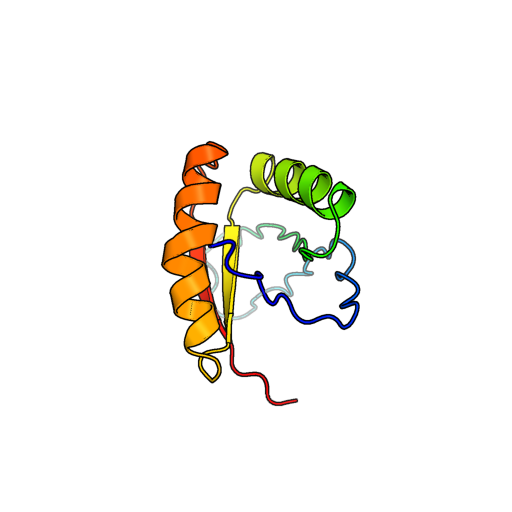.870 8.031 1.00 86.31 82 PHE A C 1
ATOM 632 O O . PHE A 1 82 ? -7.486 2.070 7.767 1.00 86.31 82 PHE A O 1
ATOM 639 N N . TRP A 1 83 ? -7.070 -0.058 7.193 1.00 87.12 83 TRP A N 1
ATOM 640 C CA . TRP A 1 83 ? -6.236 0.298 6.039 1.00 87.12 83 TRP A CA 1
ATOM 641 C C . TRP A 1 83 ? -6.990 1.054 4.951 1.00 87.12 83 TRP A C 1
ATOM 643 O O . TRP A 1 83 ? -6.531 2.114 4.531 1.00 87.12 83 TRP A O 1
ATOM 653 N N . LEU A 1 84 ? -8.160 0.568 4.530 1.00 88.19 84 LEU A N 1
ATOM 654 C CA . LEU A 1 84 ? -8.929 1.243 3.478 1.00 88.19 84 LEU A CA 1
ATOM 655 C C . LEU A 1 84 ? -9.384 2.656 3.897 1.00 88.19 84 LEU A C 1
ATOM 657 O O . LEU A 1 84 ? -9.131 3.598 3.142 1.00 88.19 84 LEU A O 1
ATOM 661 N N . PRO A 1 85 ? -9.961 2.872 5.100 1.00 90.19 85 PRO A N 1
ATOM 662 C CA . PRO A 1 85 ? -10.288 4.222 5.557 1.00 90.19 85 PRO A CA 1
ATOM 663 C C . PRO A 1 85 ? -9.056 5.118 5.713 1.00 90.19 85 PRO A C 1
ATOM 665 O O . PRO A 1 85 ? -9.113 6.299 5.377 1.00 90.19 85 PRO A O 1
ATOM 668 N N . ARG A 1 86 ? -7.932 4.574 6.201 1.00 88.81 86 ARG A N 1
ATOM 669 C CA . ARG A 1 86 ? -6.690 5.334 6.393 1.00 88.81 86 ARG A CA 1
ATOM 670 C C . ARG A 1 86 ? -6.091 5.798 5.067 1.00 88.81 86 ARG A C 1
ATOM 672 O O . ARG A 1 86 ? -5.698 6.955 4.980 1.00 88.81 86 ARG A O 1
ATOM 679 N N . LEU A 1 87 ? -6.057 4.944 4.043 1.00 90.31 87 LEU A N 1
ATOM 680 C CA . LEU A 1 87 ? -5.599 5.325 2.699 1.00 90.31 87 LEU A CA 1
ATOM 681 C C . LEU A 1 87 ? -6.454 6.462 2.122 1.00 90.31 87 LEU A C 1
ATOM 683 O O . LEU A 1 87 ? -5.913 7.432 1.592 1.00 90.31 87 LEU A O 1
ATOM 687 N N . GLY A 1 88 ? -7.775 6.396 2.320 1.00 88.19 88 GLY A N 1
ATOM 688 C CA . GLY A 1 88 ? -8.685 7.484 1.958 1.00 88.19 88 GLY A CA 1
ATOM 689 C C . GLY A 1 88 ? -8.411 8.780 2.732 1.00 88.19 88 GLY A C 1
ATOM 690 O O . GLY A 1 88 ? -8.324 9.850 2.134 1.00 88.19 88 GLY A O 1
ATOM 691 N N . ALA A 1 89 ? -8.209 8.697 4.050 1.00 89.69 89 ALA A N 1
ATOM 692 C CA . ALA A 1 89 ? -7.903 9.856 4.894 1.00 89.69 89 ALA A CA 1
ATOM 693 C C . ALA A 1 89 ? -6.565 10.526 4.528 1.00 89.69 89 ALA A C 1
ATOM 695 O O . ALA A 1 89 ? -6.445 11.748 4.601 1.00 89.69 89 ALA A O 1
ATOM 696 N N . LEU A 1 90 ? -5.582 9.735 4.090 1.00 89.50 90 LEU A N 1
ATOM 697 C CA . LEU A 1 90 ? -4.281 10.209 3.612 1.00 89.50 90 LEU A CA 1
ATOM 698 C C . LEU A 1 90 ? -4.321 10.758 2.174 1.00 89.50 90 LEU A C 1
ATOM 700 O O . LEU A 1 90 ? -3.296 11.231 1.688 1.00 89.50 90 LEU A O 1
ATOM 704 N N . LYS A 1 91 ? -5.487 10.733 1.509 1.00 88.06 91 LYS A N 1
ATOM 705 C CA . LYS A 1 91 ? -5.684 11.164 0.113 1.00 88.06 91 LYS A CA 1
ATOM 706 C C . LYS A 1 91 ? -4.766 10.441 -0.878 1.00 88.06 91 LYS A C 1
ATOM 708 O O . LYS A 1 91 ? -4.291 11.034 -1.846 1.00 88.06 91 LYS A O 1
ATOM 713 N N . VAL A 1 92 ? -4.532 9.152 -0.642 1.00 90.12 92 VAL A N 1
ATOM 714 C CA . VAL A 1 92 ? -3.828 8.281 -1.586 1.00 90.12 92 VAL A CA 1
ATOM 715 C C . VAL A 1 92 ? -4.745 8.064 -2.794 1.00 90.12 92 VAL A C 1
ATOM 717 O O . VAL A 1 92 ? -5.702 7.300 -2.722 1.00 90.12 92 VAL A O 1
ATOM 720 N N . ASN A 1 93 ? -4.479 8.776 -3.893 1.00 89.50 93 ASN A N 1
ATOM 721 C CA . ASN A 1 93 ? -5.319 8.790 -5.103 1.00 89.50 93 ASN A CA 1
ATOM 722 C C . ASN A 1 93 ? -4.864 7.785 -6.174 1.00 89.50 93 ASN A C 1
ATOM 724 O O . ASN A 1 93 ? -5.214 7.921 -7.346 1.00 89.50 93 ASN A O 1
ATOM 728 N N . VAL A 1 94 ? -4.066 6.796 -5.782 1.00 94.31 94 VAL A N 1
ATOM 729 C CA . VAL A 1 94 ? -3.543 5.767 -6.683 1.00 94.31 94 VAL A CA 1
ATOM 730 C C . VAL A 1 94 ? -4.299 4.448 -6.540 1.00 94.31 94 VAL A C 1
ATOM 732 O O . VAL A 1 94 ? -4.968 4.233 -5.524 1.00 94.31 94 VAL A O 1
ATOM 735 N N . PRO A 1 95 ? -4.227 3.545 -7.536 1.00 95.44 95 PRO A N 1
ATOM 736 C CA . PRO A 1 95 ? -4.860 2.239 -7.440 1.00 95.44 9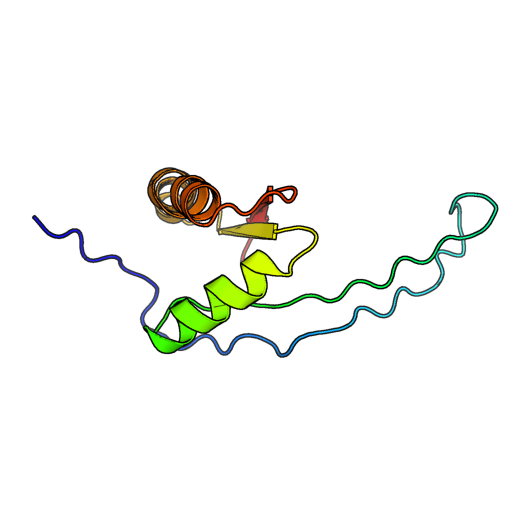5 PRO A CA 1
ATOM 737 C C . PRO A 1 95 ? -4.389 1.470 -6.201 1.00 95.44 95 PRO A C 1
ATOM 739 O O . PRO A 1 95 ? -3.190 1.348 -5.944 1.00 95.44 95 PRO A O 1
ATOM 742 N N . VAL A 1 96 ? -5.349 0.918 -5.457 1.00 93.12 96 VAL A N 1
ATOM 743 C CA . VAL A 1 96 ? -5.093 0.054 -4.300 1.00 93.12 96 VAL A CA 1
ATOM 744 C C . VAL A 1 96 ? -5.446 -1.380 -4.674 1.00 93.12 96 VAL A C 1
ATOM 746 O O . VAL A 1 96 ? -6.594 -1.678 -5.005 1.00 93.12 96 VAL A O 1
ATOM 749 N N . ILE A 1 97 ? -4.463 -2.274 -4.610 1.00 93.56 97 ILE A N 1
ATOM 750 C CA . ILE A 1 97 ? -4.611 -3.695 -4.922 1.00 93.56 97 ILE A CA 1
ATOM 751 C C . ILE A 1 97 ? -4.552 -4.483 -3.616 1.00 93.56 97 ILE A C 1
ATOM 753 O O . ILE A 1 97 ? -3.561 -4.434 -2.889 1.00 93.56 97 ILE A O 1
ATOM 757 N N . VAL A 1 98 ? -5.612 -5.231 -3.318 1.00 90.56 98 VAL A N 1
ATOM 758 C CA . VAL A 1 98 ? -5.663 -6.106 -2.142 1.00 90.56 98 VAL A CA 1
ATOM 759 C C . VAL A 1 98 ? -5.156 -7.493 -2.524 1.00 90.56 98 VAL A C 1
ATOM 761 O O . VAL A 1 98 ? -5.679 -8.115 -3.446 1.00 90.56 98 VAL A O 1
ATOM 764 N N . VAL A 1 99 ? -4.147 -7.985 -1.807 1.00 90.12 99 VAL A N 1
ATOM 765 C CA . VAL A 1 99 ? -3.482 -9.261 -2.098 1.00 90.12 99 VAL A CA 1
ATOM 766 C C . VAL A 1 99 ? -3.582 -10.192 -0.894 1.00 90.12 99 VAL A C 1
ATOM 768 O O . VAL A 1 99 ? -3.061 -9.899 0.181 1.00 90.12 99 VAL A O 1
ATOM 771 N N . GLY A 1 100 ? -4.227 -11.343 -1.083 1.00 87.06 100 GLY A N 1
ATOM 772 C CA . GLY A 1 100 ? -4.203 -12.434 -0.110 1.00 87.06 100 GLY A CA 1
ATOM 773 C C . GLY A 1 100 ? -2.927 -13.257 -0.270 1.00 87.06 100 GLY A C 1
ATOM 774 O O . GLY A 1 100 ? -2.723 -13.873 -1.314 1.00 87.06 100 GLY A O 1
ATOM 775 N N . SER A 1 101 ? -2.067 -13.282 0.745 1.00 78.50 101 SER A N 1
ATOM 776 C CA . SER A 1 101 ? -0.837 -14.072 0.750 1.00 78.50 101 SER A CA 1
ATOM 777 C C . SER A 1 101 ? -1.006 -15.371 1.545 1.00 78.50 101 SER A C 1
ATOM 779 O O . SER A 1 101 ? -1.667 -15.415 2.584 1.00 78.50 101 SER A O 1
ATOM 781 N N . LYS A 1 102 ? -0.401 -16.456 1.041 1.00 71.31 102 LYS A N 1
ATOM 782 C CA . LYS A 1 102 ? -0.123 -17.673 1.815 1.00 71.31 102 LYS A CA 1
ATOM 783 C C . LYS A 1 102 ? 1.264 -17.517 2.415 1.00 71.31 102 LYS A C 1
ATOM 785 O O . LYS A 1 102 ? 2.222 -17.399 1.652 1.00 71.31 102 LYS A O 1
ATOM 790 N N . ARG A 1 103 ? 1.415 -17.589 3.737 1.00 51.97 103 ARG A N 1
ATOM 791 C CA . ARG A 1 103 ? 2.740 -17.853 4.303 1.00 51.97 103 ARG A CA 1
ATOM 792 C C . ARG A 1 103 ? 2.920 -19.365 4.399 1.00 51.97 103 ARG A C 1
ATOM 794 O O . ARG A 1 103 ? 2.344 -20.007 5.261 1.00 51.97 103 ARG A O 1
ATOM 801 N N . ASN A 1 104 ? 3.671 -19.928 3.464 1.00 47.53 104 ASN A N 1
ATOM 802 C CA . ASN A 1 104 ? 4.371 -21.194 3.654 1.00 47.53 104 ASN A CA 1
ATOM 803 C C . ASN A 1 104 ? 5.662 -21.094 2.849 1.00 47.53 104 ASN A C 1
ATOM 805 O O . ASN A 1 104 ? 5.661 -21.313 1.639 1.00 47.53 104 ASN A O 1
ATOM 809 N N . ILE A 1 105 ? 6.726 -20.703 3.539 1.00 38.91 105 ILE A N 1
ATOM 810 C CA . ILE A 1 105 ? 8.089 -21.102 3.216 1.00 38.91 105 ILE A CA 1
ATOM 811 C C . ILE A 1 105 ? 8.738 -21.517 4.528 1.00 38.91 105 ILE A C 1
ATOM 813 O O . ILE A 1 105 ? 8.506 -20.792 5.525 1.00 38.91 105 ILE A O 1
#

Organism: NCBI:txid39325

Foldseek 3Di:
DDDPPPDPPDDDPWDDFDWDDPDQPPPDDDVPRDDDIDTDGGADDHDPVSVVVVLVCLQPDQEAEDEDAPVCVVVVVCCVPPVVVVSVVSVSVHHYHYYHDHDDD